Protein AF-A0A9N7MEN6-F1 (afdb_monomer_lite)

Sequence (117 aa):
LKISLDWLGGDRMEYRRLAAVLILKEMAENASTVFNVHVPEFVEAIWVALRDPKLNIRERAVEALRACLWVIEKRETRWRVQWYYRMFEATQDGLGRNAPIHCIHGSLLAVGELLRW

Organism: Striga hermonthica (NCBI:txid68872)

Radius of gyration: 13.2 Å; chains: 1; bounding box: 37×30×35 Å

Secondary structure (DSSP, 8-state):
-HHHHHHHHSS--HHHHHHHHHHHHHHHHH-HHHHGGGHHHHHHHHHHHHT-SSHHHHHHHHHHHHHHHHHHHHS--TTHHHHHHHHHHHHHHTTSTT--HHHHHHHHHHHHHHTT-

Structure (mmCIF, N/CA/C/O backbone):
data_AF-A0A9N7MEN6-F1
#
_entry.id   AF-A0A9N7MEN6-F1
#
loop_
_atom_site.group_PDB
_atom_site.id
_atom_site.type_symbol
_atom_site.label_atom_id
_atom_site.label_alt_id
_atom_site.label_comp_id
_atom_site.label_asym_id
_atom_site.label_entity_id
_atom_site.label_seq_id
_atom_site.pdbx_PDB_ins_code
_atom_site.Cartn_x
_atom_site.Cartn_y
_atom_site.Cartn_z
_atom_site.occupancy
_atom_site.B_iso_or_equiv
_atom_site.auth_seq_id
_atom_site.auth_comp_id
_atom_site.auth_asym_id
_atom_site.auth_atom_id
_atom_site.pdbx_PDB_model_num
ATOM 1 N N . LEU A 1 1 ? -9.580 -9.604 2.840 1.00 87.44 1 LEU A N 1
ATOM 2 C CA . LEU A 1 1 ? -8.338 -9.105 3.476 1.00 87.44 1 LEU A CA 1
ATOM 3 C C . LEU A 1 1 ? -7.204 -10.099 3.314 1.00 87.44 1 LEU A C 1
ATOM 5 O O . LEU A 1 1 ? -6.394 -9.855 2.438 1.00 87.44 1 LEU A O 1
ATOM 9 N N . LYS A 1 2 ? -7.199 -11.237 4.022 1.00 91.06 2 LYS A N 1
ATOM 10 C CA . LYS A 1 2 ? -6.120 -12.240 3.917 1.00 91.06 2 LYS A CA 1
ATOM 11 C C . LYS A 1 2 ? -5.803 -12.681 2.479 1.00 91.06 2 LYS A C 1
ATOM 13 O O . LYS A 1 2 ? -4.700 -12.458 2.020 1.00 91.06 2 LYS A O 1
ATOM 18 N N . ILE A 1 3 ? -6.810 -13.120 1.715 1.00 93.56 3 ILE A N 1
ATOM 19 C CA . ILE A 1 3 ? -6.638 -13.479 0.290 1.00 93.56 3 ILE A CA 1
ATOM 20 C C . ILE A 1 3 ? -6.038 -12.327 -0.540 1.00 93.56 3 ILE A C 1
ATOM 22 O O . ILE A 1 3 ? -5.209 -12.549 -1.415 1.00 93.56 3 ILE A O 1
ATOM 26 N N . SER A 1 4 ? -6.462 -11.087 -0.284 1.00 92.88 4 SER A N 1
ATOM 27 C CA . SER A 1 4 ? -5.959 -9.910 -1.001 1.00 92.88 4 SER A CA 1
ATOM 28 C C . SER A 1 4 ? -4.494 -9.626 -0.661 1.00 92.88 4 SER A C 1
ATOM 30 O O . SER A 1 4 ? -3.731 -9.261 -1.547 1.00 92.88 4 SER A O 1
ATOM 32 N N . LEU A 1 5 ? -4.096 -9.814 0.600 1.00 94.38 5 LEU A N 1
ATOM 33 C CA . LEU A 1 5 ? -2.707 -9.684 1.051 1.00 94.38 5 LEU A CA 1
ATOM 34 C 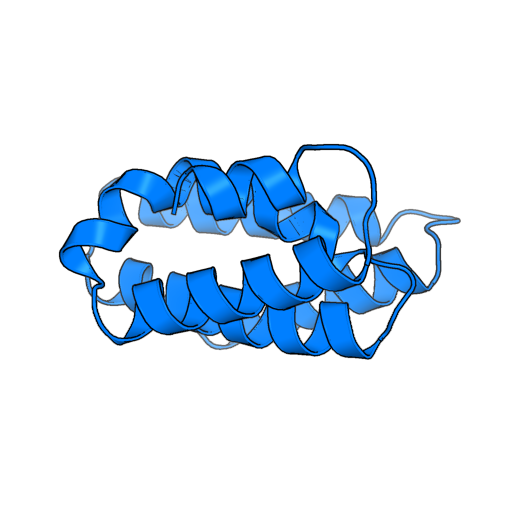C . LEU A 1 5 ? -1.843 -10.817 0.476 1.00 94.38 5 LEU A C 1
ATOM 36 O O . LEU A 1 5 ? -0.775 -10.547 -0.070 1.00 94.38 5 LEU A O 1
ATOM 40 N N . ASP A 1 6 ? -2.361 -12.047 0.446 1.00 94.06 6 ASP A N 1
ATOM 41 C CA . ASP A 1 6 ? -1.711 -13.194 -0.199 1.00 94.06 6 ASP A CA 1
ATOM 42 C C . ASP A 1 6 ? -1.491 -12.948 -1.704 1.00 94.06 6 ASP A C 1
ATOM 44 O O . ASP A 1 6 ? -0.447 -13.291 -2.255 1.00 94.06 6 ASP A O 1
ATOM 48 N N . TRP A 1 7 ? -2.442 -12.304 -2.391 1.00 95.12 7 TRP A N 1
ATOM 49 C CA . TRP A 1 7 ? -2.288 -11.917 -3.800 1.00 95.12 7 TRP A CA 1
ATOM 50 C C . TRP A 1 7 ? -1.209 -10.857 -4.043 1.00 95.12 7 TRP A C 1
ATOM 52 O O . TRP A 1 7 ? -0.698 -10.774 -5.162 1.00 95.12 7 TRP A O 1
ATOM 62 N N . LEU A 1 8 ? -0.862 -10.051 -3.037 1.00 92.88 8 LEU A N 1
ATOM 63 C CA . LEU A 1 8 ? 0.282 -9.143 -3.114 1.00 92.88 8 LEU A CA 1
ATOM 64 C C . LEU A 1 8 ? 1.601 -9.874 -2.839 1.00 92.88 8 LEU A C 1
ATOM 66 O O . LEU A 1 8 ? 2.583 -9.585 -3.515 1.00 92.88 8 LEU A O 1
ATOM 70 N N . GLY A 1 9 ? 1.622 -10.824 -1.898 1.00 86.56 9 GLY A N 1
ATOM 71 C CA . GLY A 1 9 ? 2.827 -11.579 -1.528 1.00 86.56 9 GLY A CA 1
ATOM 72 C C . GLY A 1 9 ? 3.189 -12.747 -2.456 1.00 86.56 9 GLY A C 1
ATOM 73 O O . GLY A 1 9 ? 4.337 -13.183 -2.462 1.00 86.56 9 GLY A O 1
ATOM 74 N N . GLY A 1 10 ? 2.231 -13.267 -3.226 1.00 86.31 10 GLY A N 1
ATOM 75 C CA . GLY A 1 10 ? 2.423 -14.408 -4.123 1.00 86.31 10 GLY A CA 1
ATOM 76 C C . GLY A 1 10 ? 2.933 -14.055 -5.525 1.00 86.31 10 GLY A C 1
ATOM 77 O O . GLY A 1 10 ? 3.346 -12.928 -5.818 1.00 86.31 10 GLY A O 1
ATOM 78 N N . ASP A 1 11 ? 2.859 -15.042 -6.424 1.00 88.00 11 ASP A N 1
ATOM 79 C CA . ASP A 1 11 ? 3.266 -14.888 -7.823 1.00 88.00 11 ASP A CA 1
ATOM 80 C C . ASP A 1 11 ? 2.566 -13.712 -8.508 1.00 88.00 11 ASP A C 1
ATOM 82 O O . ASP A 1 11 ? 1.362 -13.471 -8.347 1.00 88.00 11 ASP A O 1
ATOM 86 N N . ARG A 1 12 ? 3.329 -12.978 -9.327 1.00 89.06 12 ARG A N 1
ATOM 87 C CA . ARG A 1 12 ? 2.817 -11.798 -10.026 1.00 89.06 12 ARG A CA 1
ATOM 88 C C . ARG A 1 12 ? 1.732 -12.196 -11.023 1.00 89.06 12 ARG A C 1
ATOM 90 O O . ARG A 1 12 ? 2.015 -12.609 -12.144 1.00 89.06 12 ARG A O 1
ATOM 97 N N . MET A 1 13 ? 0.489 -11.920 -10.649 1.00 93.06 13 MET A N 1
ATOM 98 C CA . MET A 1 13 ? -0.661 -11.930 -11.546 1.00 93.06 13 MET A CA 1
ATOM 99 C C . MET A 1 13 ? -1.298 -10.541 -11.544 1.00 93.06 13 MET A C 1
ATOM 101 O O . MET A 1 13 ? -1.845 -10.099 -10.536 1.00 93.06 13 MET A O 1
ATOM 105 N N . GLU A 1 14 ? -1.208 -9.839 -12.674 1.00 90.75 14 GLU A N 1
ATOM 106 C CA . GLU A 1 14 ? -1.554 -8.413 -12.787 1.00 90.75 14 GLU A CA 1
ATOM 107 C C . GLU A 1 14 ? -2.982 -8.105 -12.313 1.00 90.75 14 GLU A C 1
ATOM 109 O O . GLU A 1 14 ? -3.189 -7.231 -11.472 1.00 90.75 14 GLU A O 1
ATOM 114 N N . TYR A 1 15 ? -3.960 -8.888 -12.775 1.00 94.12 15 TYR A N 1
ATOM 115 C CA . TYR A 1 15 ? -5.360 -8.731 -12.380 1.00 94.12 15 TYR A CA 1
ATOM 116 C C . TYR A 1 15 ? -5.584 -9.000 -10.885 1.00 94.12 15 TYR A C 1
ATOM 118 O O . TYR A 1 15 ? -6.421 -8.342 -10.271 1.00 94.12 15 TYR A O 1
ATOM 126 N N . ARG A 1 16 ? -4.818 -9.921 -10.275 1.00 96.06 16 ARG A N 1
ATOM 127 C CA . ARG A 1 16 ? -4.897 -10.192 -8.831 1.00 96.06 16 ARG A CA 1
ATOM 128 C C . ARG A 1 16 ? -4.333 -9.036 -8.023 1.00 96.06 16 ARG A C 1
ATOM 130 O O . ARG A 1 16 ? -4.961 -8.643 -7.049 1.00 96.06 16 ARG A O 1
ATOM 137 N N . ARG A 1 17 ? -3.201 -8.458 -8.440 1.00 95.69 17 ARG A N 1
ATOM 138 C CA . ARG A 1 17 ? -2.616 -7.279 -7.779 1.00 95.69 17 ARG A CA 1
ATOM 139 C C . ARG A 1 17 ? -3.551 -6.081 -7.846 1.00 95.69 17 ARG A C 1
ATOM 141 O O . ARG A 1 17 ? -3.780 -5.440 -6.826 1.00 95.69 17 ARG A O 1
ATOM 148 N N . LEU A 1 18 ? -4.133 -5.819 -9.018 1.00 96.75 18 LEU A N 1
ATOM 149 C CA . LEU A 1 18 ? -5.101 -4.738 -9.185 1.00 96.75 18 LEU A CA 1
ATOM 150 C C . LEU A 1 18 ? -6.358 -4.961 -8.329 1.00 96.75 18 LEU A C 1
ATOM 152 O O . LEU A 1 18 ? -6.775 -4.061 -7.606 1.00 96.75 18 LEU A O 1
ATOM 156 N N . ALA A 1 19 ? -6.936 -6.165 -8.360 1.00 97.50 19 ALA A N 1
ATOM 157 C CA . ALA A 1 19 ? -8.091 -6.497 -7.528 1.00 97.50 19 ALA A CA 1
ATOM 158 C C . ALA A 1 19 ? -7.763 -6.406 -6.029 1.00 97.50 19 ALA A C 1
ATOM 160 O O . ALA A 1 19 ? -8.564 -5.888 -5.256 1.00 97.50 19 ALA A O 1
ATOM 161 N N . ALA A 1 20 ? -6.577 -6.863 -5.618 1.00 97.81 20 ALA A N 1
ATOM 162 C CA . ALA A 1 20 ? -6.130 -6.809 -4.233 1.00 97.81 20 ALA A CA 1
ATOM 163 C C . ALA A 1 20 ? -6.100 -5.375 -3.702 1.00 97.81 20 ALA A C 1
ATOM 165 O O . ALA A 1 20 ? -6.694 -5.119 -2.658 1.00 97.81 20 ALA A O 1
ATOM 166 N N . VAL A 1 21 ? -5.468 -4.437 -4.417 1.00 98.06 21 VAL A N 1
ATOM 167 C CA . VAL A 1 21 ? -5.382 -3.043 -3.946 1.00 98.06 21 VAL A CA 1
ATOM 168 C C . VAL A 1 21 ? -6.745 -2.358 -3.896 1.00 98.06 21 VAL A C 1
ATOM 170 O O . VAL A 1 21 ? -7.005 -1.617 -2.953 1.00 98.06 21 VAL A O 1
ATOM 173 N N . LEU A 1 22 ? -7.647 -2.661 -4.836 1.00 98.25 22 LEU A N 1
ATOM 174 C CA . LEU A 1 22 ? -9.021 -2.149 -4.806 1.00 98.25 22 LEU A CA 1
ATOM 175 C C . LEU A 1 22 ? -9.795 -2.687 -3.597 1.00 98.25 22 LEU A C 1
ATOM 177 O O . LEU A 1 22 ? -10.385 -1.912 -2.855 1.00 98.25 22 LEU A O 1
ATOM 181 N N . ILE A 1 23 ? -9.739 -3.998 -3.344 1.00 98.19 23 ILE A N 1
ATOM 182 C CA . ILE A 1 23 ? -10.406 -4.606 -2.183 1.00 98.19 23 ILE A CA 1
ATOM 183 C C . ILE A 1 23 ? -9.838 -4.039 -0.878 1.00 98.19 23 ILE A C 1
ATOM 185 O O . ILE A 1 23 ? -10.594 -3.728 0.037 1.00 98.19 23 ILE A O 1
ATOM 189 N N . LEU A 1 24 ? -8.514 -3.905 -0.769 1.00 98.19 24 LEU A N 1
ATOM 190 C CA . LEU A 1 24 ? -7.871 -3.383 0.438 1.00 98.19 24 LEU A CA 1
ATOM 191 C C . LEU A 1 24 ? -8.265 -1.928 0.707 1.00 98.19 24 LEU A C 1
ATOM 193 O O . LEU A 1 24 ? -8.562 -1.604 1.855 1.00 98.19 24 LEU A O 1
ATOM 197 N N . LYS A 1 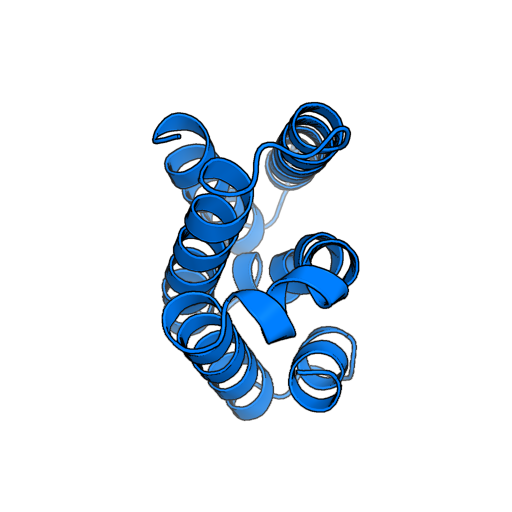25 ? -8.338 -1.091 -0.336 1.00 98.31 25 LYS A N 1
ATOM 198 C CA . LYS A 1 25 ? -8.854 0.279 -0.239 1.00 98.31 25 LYS A CA 1
ATOM 199 C C . LYS A 1 25 ? -10.287 0.292 0.300 1.00 98.31 25 LYS A C 1
ATOM 201 O O . LYS A 1 25 ? -10.532 0.889 1.343 1.00 98.31 25 LYS A O 1
ATOM 206 N N . GLU A 1 26 ? -11.208 -0.407 -0.365 1.00 98.12 26 GLU A N 1
ATOM 207 C CA . GLU A 1 26 ? -12.628 -0.402 0.016 1.00 98.12 26 GLU A CA 1
ATOM 208 C C . GLU A 1 26 ? -12.842 -0.934 1.438 1.00 98.12 26 GLU A C 1
ATOM 210 O O . GLU A 1 26 ? -13.694 -0.441 2.175 1.00 98.12 26 GLU A O 1
ATOM 215 N N . MET A 1 27 ? -12.043 -1.913 1.866 1.00 97.81 27 MET A N 1
ATOM 216 C CA . MET A 1 27 ? -12.096 -2.424 3.233 1.00 97.81 27 MET A CA 1
ATOM 217 C C . MET A 1 27 ? -11.548 -1.430 4.262 1.00 97.81 27 MET A C 1
ATOM 219 O O . MET A 1 27 ? -12.096 -1.347 5.362 1.00 97.81 27 MET A O 1
ATOM 223 N N . ALA A 1 28 ? -10.490 -0.684 3.938 1.00 96.81 28 ALA A N 1
ATOM 224 C CA . ALA A 1 28 ? -9.967 0.358 4.817 1.00 96.81 28 ALA A CA 1
ATOM 225 C C . ALA A 1 28 ? -10.985 1.498 4.999 1.00 96.81 28 ALA A C 1
ATOM 227 O O . ALA A 1 28 ? -11.208 1.943 6.126 1.00 96.81 28 ALA A O 1
ATOM 228 N N . GLU A 1 29 ? -11.652 1.913 3.917 1.00 96.94 29 GLU A N 1
ATOM 229 C CA . GLU A 1 29 ? -12.643 2.997 3.929 1.00 96.94 29 GLU A CA 1
ATOM 230 C C . GLU A 1 29 ? -13.951 2.583 4.620 1.00 96.94 29 GLU A C 1
ATOM 232 O O . GLU A 1 29 ? -14.431 3.281 5.515 1.00 96.94 29 GLU A O 1
ATOM 237 N N . ASN A 1 30 ? -14.508 1.424 4.256 1.00 97.06 30 ASN A N 1
ATOM 238 C CA . ASN A 1 30 ? -15.866 1.041 4.655 1.00 97.06 30 ASN A CA 1
ATOM 239 C C . ASN A 1 30 ? -15.917 0.096 5.865 1.00 97.06 30 ASN A C 1
ATOM 241 O O . ASN A 1 30 ? -16.946 -0.011 6.530 1.00 97.06 30 ASN A O 1
ATOM 245 N N . ALA A 1 31 ? -14.817 -0.590 6.182 1.00 96.12 31 ALA A N 1
ATOM 246 C CA . ALA A 1 31 ? -14.751 -1.588 7.249 1.00 96.12 31 ALA A CA 1
ATOM 247 C C . ALA A 1 31 ? -13.517 -1.392 8.151 1.00 96.12 31 ALA A C 1
ATOM 249 O O . ALA A 1 31 ? -12.877 -2.360 8.568 1.00 96.12 31 ALA A O 1
ATOM 250 N N . SER A 1 32 ? -13.197 -0.135 8.492 1.00 93.88 32 SER A N 1
ATOM 251 C CA . SER A 1 32 ? -11.956 0.250 9.190 1.00 93.88 32 SER A CA 1
ATOM 252 C C . SER A 1 32 ? -11.660 -0.536 10.476 1.00 93.88 32 SER A C 1
ATOM 254 O O . SER A 1 32 ? -10.501 -0.822 10.760 1.00 93.88 32 SER A O 1
ATOM 256 N N . THR A 1 33 ? -12.676 -0.935 11.253 1.00 92.75 33 THR A N 1
ATOM 257 C CA . THR A 1 33 ? -12.479 -1.746 12.473 1.00 92.75 33 THR A CA 1
ATOM 258 C C . THR A 1 33 ? -11.958 -3.144 12.153 1.00 92.75 33 THR A C 1
ATOM 260 O O . THR A 1 33 ? -11.060 -3.628 12.836 1.00 92.75 33 THR A O 1
ATOM 263 N N . VAL A 1 34 ? -12.484 -3.768 11.096 1.00 94.25 34 VAL A N 1
ATOM 264 C CA . VAL A 1 34 ? -12.030 -5.082 10.621 1.00 94.25 34 VAL A CA 1
ATOM 265 C C . VAL A 1 34 ? -10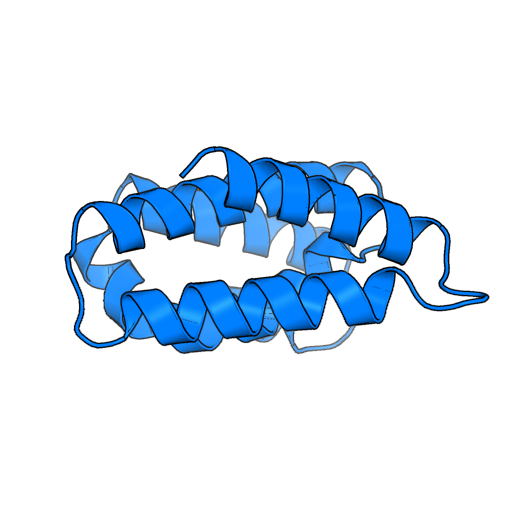.673 -4.953 9.935 1.00 94.25 34 VAL A C 1
ATOM 267 O O . VAL A 1 34 ? -9.813 -5.805 10.111 1.00 94.25 34 VAL A O 1
ATOM 270 N N . PHE A 1 35 ? -10.449 -3.873 9.186 1.00 95.31 35 PHE A N 1
ATOM 271 C CA . PHE A 1 35 ? -9.176 -3.624 8.516 1.00 95.31 35 PHE A CA 1
ATOM 272 C C . PHE A 1 35 ? -8.021 -3.391 9.500 1.00 95.31 35 PHE A C 1
ATOM 274 O O . PHE A 1 35 ? -6.914 -3.868 9.266 1.00 95.31 35 PHE A O 1
ATOM 281 N N . ASN A 1 36 ? -8.270 -2.703 10.620 1.00 91.56 36 ASN A N 1
ATOM 282 C CA . ASN A 1 36 ? -7.231 -2.246 11.546 1.00 91.56 36 ASN A CA 1
ATOM 283 C C . ASN A 1 36 ? -6.313 -3.368 12.067 1.00 91.56 36 ASN A C 1
ATOM 285 O O . ASN A 1 36 ? -5.125 -3.140 12.277 1.00 91.56 36 ASN A O 1
ATOM 289 N N . VAL A 1 37 ? -6.831 -4.588 12.248 1.00 92.31 37 VAL A N 1
ATOM 290 C CA . VAL A 1 37 ? -6.016 -5.730 12.713 1.00 92.31 37 VAL A CA 1
ATOM 291 C C . VAL A 1 37 ? -4.989 -6.195 11.672 1.00 92.31 37 VAL A C 1
ATOM 293 O O . VAL A 1 37 ? -4.003 -6.830 12.030 1.00 92.31 37 VAL A O 1
ATOM 296 N N . HIS A 1 38 ? -5.197 -5.850 10.399 1.00 93.50 38 HIS A N 1
ATOM 297 C CA . HIS A 1 38 ? -4.337 -6.206 9.269 1.00 93.50 38 HIS A CA 1
ATOM 298 C C . HIS A 1 38 ? -3.381 -5.083 8.852 1.00 93.50 38 HIS A C 1
ATOM 300 O O . HIS A 1 38 ? -2.593 -5.284 7.933 1.00 93.50 38 HIS A O 1
ATOM 306 N N . VAL A 1 39 ? -3.414 -3.917 9.506 1.00 92.06 39 VAL A N 1
ATOM 307 C CA . VAL A 1 39 ? -2.529 -2.784 9.177 1.00 92.06 39 VAL A CA 1
ATOM 308 C C . VAL A 1 39 ? -1.047 -3.184 9.130 1.00 92.06 39 VAL A C 1
ATOM 310 O O . VAL A 1 39 ? -0.396 -2.823 8.151 1.00 92.06 39 VAL A O 1
ATOM 313 N N . PRO A 1 40 ? -0.502 -3.963 10.091 1.00 90.81 40 PRO A N 1
ATOM 314 C CA . PRO A 1 40 ? 0.899 -4.375 10.025 1.00 90.81 40 PRO A CA 1
ATOM 315 C C . PRO A 1 40 ? 1.220 -5.185 8.764 1.00 90.81 40 PRO A C 1
ATOM 317 O O . PRO A 1 40 ? 2.209 -4.918 8.100 1.00 90.81 40 PRO A O 1
ATOM 320 N N . GLU A 1 41 ? 0.363 -6.139 8.403 1.00 93.50 41 GLU A N 1
ATOM 321 C CA . GLU A 1 41 ? 0.540 -6.986 7.218 1.00 93.50 41 GLU A CA 1
ATOM 322 C C . GLU A 1 41 ? 0.379 -6.180 5.919 1.00 93.50 41 GLU A C 1
ATOM 324 O O . GLU A 1 41 ? 1.137 -6.352 4.966 1.00 93.50 41 GLU A O 1
ATOM 329 N N . PHE A 1 42 ? -0.574 -5.245 5.897 1.00 94.81 42 PHE A N 1
ATOM 330 C CA . PHE A 1 42 ? -0.799 -4.343 4.773 1.00 94.81 42 PHE A CA 1
ATOM 331 C C . PHE A 1 42 ? 0.407 -3.442 4.496 1.00 94.81 42 PHE A C 1
ATOM 333 O O . PHE A 1 42 ? 0.808 -3.311 3.341 1.00 94.81 42 PHE A O 1
ATOM 340 N N . VAL A 1 43 ? 0.974 -2.827 5.539 1.00 92.50 43 VAL A N 1
ATOM 341 C CA . VAL A 1 43 ? 2.117 -1.902 5.447 1.00 92.50 43 VAL A CA 1
ATOM 342 C C . VAL A 1 43 ? 3.329 -2.568 4.795 1.00 92.50 43 VAL A C 1
ATOM 344 O O . VAL A 1 43 ? 4.010 -1.937 3.993 1.00 92.50 43 VAL A O 1
ATOM 347 N N . GLU A 1 44 ? 3.556 -3.852 5.067 1.00 92.25 44 GLU A N 1
ATOM 348 C CA . GLU A 1 44 ? 4.633 -4.616 4.433 1.00 92.25 44 GLU A CA 1
ATOM 349 C C . GLU A 1 44 ? 4.264 -5.024 2.990 1.00 92.25 44 GLU A C 1
ATOM 351 O O . GLU A 1 44 ? 5.061 -4.871 2.062 1.00 92.25 44 GLU A O 1
ATOM 356 N N . ALA A 1 45 ? 3.033 -5.498 2.760 1.00 95.44 45 ALA A N 1
ATOM 357 C CA . ALA A 1 45 ? 2.618 -6.050 1.466 1.00 95.44 45 ALA A CA 1
ATOM 358 C C . ALA A 1 45 ? 2.384 -4.992 0.368 1.00 95.44 45 ALA A C 1
ATOM 360 O O . ALA A 1 45 ? 2.598 -5.263 -0.819 1.00 95.44 45 ALA A O 1
ATOM 361 N N . ILE A 1 46 ? 1.938 -3.782 0.727 1.00 96.44 46 ILE A N 1
ATOM 362 C CA . ILE A 1 46 ? 1.518 -2.750 -0.239 1.00 96.44 46 ILE A CA 1
ATOM 363 C C . ILE A 1 46 ? 2.658 -2.291 -1.159 1.00 96.44 46 ILE A C 1
ATOM 365 O O . ILE A 1 46 ? 2.418 -1.907 -2.308 1.00 96.44 46 ILE A O 1
ATOM 369 N N . TRP A 1 47 ? 3.909 -2.405 -0.704 1.00 95.56 47 TRP A N 1
ATOM 370 C CA . TRP A 1 47 ? 5.099 -2.058 -1.482 1.00 95.56 47 TRP A CA 1
ATOM 371 C C . TRP A 1 47 ? 5.228 -2.850 -2.779 1.00 95.56 47 TRP A C 1
ATOM 373 O O . TRP A 1 47 ? 5.732 -2.316 -3.768 1.00 95.56 47 TRP A O 1
ATOM 383 N N . VAL A 1 48 ? 4.712 -4.082 -2.818 1.00 95.56 48 VAL A N 1
ATOM 384 C CA . VAL A 1 48 ? 4.700 -4.892 -4.042 1.00 95.56 48 VAL A CA 1
ATOM 385 C C . VAL A 1 48 ? 3.865 -4.224 -5.136 1.00 95.56 48 VAL A C 1
ATOM 387 O O . VAL A 1 48 ? 4.263 -4.218 -6.302 1.00 95.56 48 VAL A O 1
ATOM 390 N N . ALA A 1 49 ? 2.724 -3.633 -4.774 1.00 97.25 49 ALA A N 1
ATOM 391 C CA . ALA A 1 49 ? 1.856 -2.944 -5.722 1.00 97.25 49 ALA A CA 1
ATOM 392 C C . ALA A 1 49 ? 2.338 -1.518 -6.027 1.00 97.25 49 ALA A C 1
ATOM 394 O O . ALA A 1 49 ? 2.285 -1.097 -7.181 1.00 97.25 49 ALA A O 1
ATOM 395 N N . LEU A 1 50 ? 2.868 -0.795 -5.034 1.00 97.31 50 LEU A N 1
ATOM 396 C CA . LEU A 1 50 ? 3.454 0.542 -5.230 1.00 97.31 50 LEU A CA 1
ATOM 397 C C . LEU A 1 50 ? 4.652 0.519 -6.185 1.00 97.31 50 LEU A C 1
ATOM 399 O O . LEU A 1 50 ? 4.904 1.499 -6.883 1.00 97.31 50 LEU A O 1
ATOM 403 N N . ARG A 1 51 ? 5.368 -0.605 -6.250 1.00 95.62 51 ARG A N 1
ATOM 404 C CA . ARG A 1 51 ? 6.519 -0.815 -7.131 1.00 95.62 51 ARG A CA 1
ATOM 405 C C . ARG A 1 51 ? 6.180 -1.693 -8.343 1.00 95.62 51 ARG A C 1
ATOM 407 O O . ARG A 1 51 ? 7.088 -2.204 -8.989 1.00 95.62 51 ARG A O 1
ATOM 414 N N . ASP A 1 52 ? 4.903 -1.885 -8.688 1.00 96.81 52 ASP A N 1
ATOM 415 C CA . ASP A 1 52 ? 4.557 -2.669 -9.881 1.00 96.81 52 ASP A CA 1
ATOM 416 C C . ASP A 1 52 ? 5.008 -1.945 -11.170 1.00 96.81 52 ASP A C 1
ATOM 418 O O . ASP A 1 52 ? 4.877 -0.721 -11.271 1.00 96.81 52 ASP A O 1
ATOM 422 N N . PRO A 1 53 ? 5.499 -2.664 -12.197 1.00 95.88 53 PRO A N 1
ATOM 423 C CA . PRO A 1 53 ? 5.826 -2.061 -13.489 1.00 95.88 53 PRO A CA 1
ATOM 424 C C . PRO A 1 53 ? 4.657 -1.315 -14.153 1.00 95.88 53 PRO A C 1
ATOM 426 O O . PRO A 1 53 ? 4.883 -0.411 -14.959 1.00 95.88 53 PRO A O 1
ATOM 429 N N . LYS A 1 54 ? 3.405 -1.676 -13.843 1.00 96.94 54 LYS A N 1
ATOM 430 C CA . LYS A 1 54 ? 2.213 -1.039 -14.408 1.00 96.94 54 LYS A CA 1
ATOM 431 C C . LYS A 1 54 ? 1.792 0.192 -13.607 1.00 96.94 54 LYS A C 1
ATOM 433 O O . LYS A 1 54 ? 1.569 0.137 -12.402 1.00 96.94 54 LYS A O 1
ATOM 438 N N . LEU A 1 55 ? 1.625 1.318 -14.303 1.00 96.56 55 LEU A N 1
ATOM 439 C CA . LEU A 1 55 ? 1.218 2.591 -13.698 1.00 96.56 55 LEU A CA 1
ATOM 440 C C . LEU A 1 55 ? -0.144 2.510 -12.993 1.00 96.56 55 LEU A C 1
ATOM 442 O O . LEU A 1 55 ? -0.245 2.941 -11.850 1.00 96.56 55 LEU A O 1
ATOM 446 N N . ASN A 1 56 ? -1.150 1.909 -13.631 1.00 97.50 56 ASN A N 1
ATOM 447 C CA . ASN A 1 56 ? -2.500 1.805 -13.070 1.00 97.50 56 ASN A CA 1
ATOM 448 C C . ASN A 1 56 ? -2.522 1.090 -11.706 1.00 97.50 56 ASN A C 1
ATOM 450 O O . ASN A 1 56 ? -3.217 1.535 -10.799 1.00 97.50 56 ASN A O 1
ATOM 454 N N . ILE A 1 57 ? -1.743 0.017 -11.528 1.00 98.00 57 ILE A N 1
ATOM 455 C CA . ILE A 1 57 ? -1.640 -0.692 -10.244 1.00 98.00 57 ILE A CA 1
ATOM 456 C C . ILE A 1 57 ? -1.031 0.223 -9.187 1.00 98.00 57 ILE A C 1
ATOM 458 O O . ILE A 1 57 ? -1.557 0.295 -8.080 1.00 98.00 57 ILE A O 1
ATOM 462 N N . ARG A 1 58 ? 0.028 0.961 -9.534 1.00 97.88 58 ARG A N 1
ATOM 463 C CA . ARG A 1 58 ? 0.680 1.891 -8.605 1.00 97.88 58 ARG A CA 1
ATOM 464 C C . ARG A 1 58 ? -0.259 3.003 -8.155 1.00 97.88 58 ARG A C 1
ATOM 466 O O . ARG A 1 58 ? -0.346 3.265 -6.964 1.00 97.88 58 ARG A O 1
ATOM 473 N N . GLU A 1 59 ? -1.007 3.609 -9.071 1.00 97.56 59 GLU A N 1
ATOM 474 C CA . GLU A 1 59 ? -1.988 4.651 -8.737 1.00 97.56 59 GLU A CA 1
ATOM 475 C C . GLU A 1 59 ? -3.079 4.130 -7.792 1.00 97.56 59 GLU A C 1
ATOM 477 O O . GLU A 1 59 ? -3.401 4.777 -6.797 1.00 97.56 59 GLU A O 1
ATOM 482 N N . ARG A 1 60 ? -3.608 2.925 -8.046 1.00 98.31 60 ARG A N 1
ATOM 483 C CA . ARG A 1 60 ? -4.601 2.307 -7.151 1.00 98.31 60 ARG A CA 1
ATOM 484 C C . ARG A 1 60 ? -3.998 1.893 -5.806 1.00 98.31 60 ARG A C 1
ATOM 486 O O . ARG A 1 60 ? -4.672 1.993 -4.786 1.00 98.31 60 ARG A O 1
ATOM 493 N N . ALA A 1 61 ? -2.734 1.474 -5.781 1.00 98.19 61 ALA A N 1
ATOM 494 C CA . ALA A 1 61 ? -2.019 1.164 -4.545 1.00 98.19 61 ALA A CA 1
ATOM 495 C C . ALA A 1 61 ? -1.847 2.404 -3.656 1.00 98.19 61 ALA A C 1
ATOM 497 O O . ALA A 1 61 ? -1.977 2.306 -2.439 1.00 98.19 61 ALA A O 1
ATOM 498 N N . VAL A 1 62 ? -1.620 3.576 -4.253 1.00 97.81 62 VAL A N 1
ATOM 499 C CA . VAL A 1 62 ? -1.546 4.854 -3.529 1.00 97.81 62 VAL A CA 1
ATOM 500 C C . VAL A 1 62 ? -2.886 5.229 -2.905 1.00 97.81 62 VAL A C 1
ATOM 502 O O . VAL A 1 62 ? -2.919 5.678 -1.763 1.00 97.81 62 VAL A O 1
ATOM 505 N N . GLU A 1 63 ? -3.999 5.009 -3.607 1.00 98.25 63 GLU A N 1
ATOM 506 C CA . GLU A 1 63 ? -5.332 5.212 -3.023 1.00 98.25 63 GLU A CA 1
ATOM 507 C C . GLU A 1 63 ? -5.574 4.283 -1.825 1.00 98.25 63 GLU A C 1
ATOM 509 O O . GLU A 1 63 ? -6.058 4.735 -0.788 1.00 98.25 63 GLU A O 1
ATOM 514 N N . ALA A 1 64 ? -5.181 3.009 -1.933 1.00 98.25 64 ALA A N 1
ATOM 515 C CA . ALA A 1 64 ? -5.265 2.064 -0.821 1.00 98.25 64 ALA A CA 1
ATOM 516 C C . ALA A 1 64 ? -4.379 2.484 0.364 1.00 98.25 64 ALA A C 1
ATOM 518 O O . ALA A 1 64 ? -4.804 2.406 1.517 1.00 98.25 64 ALA A O 1
ATOM 519 N N . LEU A 1 65 ? -3.161 2.966 0.089 1.00 97.06 65 LEU A N 1
ATOM 520 C CA . LEU A 1 65 ? -2.260 3.495 1.109 1.00 97.06 65 LEU A CA 1
ATOM 521 C C . LEU A 1 65 ? -2.879 4.701 1.826 1.00 97.06 65 LEU A C 1
ATOM 523 O O . LEU A 1 65 ? -2.888 4.735 3.053 1.00 97.06 65 LEU A O 1
ATOM 527 N N . ARG A 1 66 ? -3.446 5.656 1.083 1.00 96.38 66 ARG A N 1
ATOM 528 C CA . ARG A 1 66 ? -4.125 6.826 1.657 1.00 96.38 66 ARG A CA 1
ATOM 529 C C . ARG A 1 66 ? -5.259 6.419 2.593 1.00 96.38 66 ARG A C 1
ATOM 531 O O . ARG A 1 66 ? -5.344 6.934 3.705 1.00 96.38 66 ARG A O 1
ATOM 538 N N . ALA A 1 67 ? -6.098 5.475 2.166 1.00 96.50 67 ALA A N 1
ATOM 539 C CA . ALA A 1 67 ? -7.180 4.954 2.993 1.00 96.50 67 ALA A CA 1
ATOM 540 C C . ALA A 1 67 ? -6.653 4.307 4.287 1.00 96.50 67 ALA A C 1
ATOM 542 O O . ALA A 1 67 ? -7.210 4.527 5.360 1.00 96.50 67 ALA A O 1
ATOM 543 N N . CYS A 1 68 ? -5.547 3.559 4.214 1.00 94.62 68 CYS A N 1
ATOM 544 C CA . CYS A 1 68 ? -4.895 2.983 5.390 1.00 94.62 68 CYS A CA 1
ATOM 545 C C . CYS A 1 68 ? -4.344 4.059 6.345 1.00 94.62 68 CYS A C 1
ATOM 547 O O . CYS A 1 68 ? -4.584 3.982 7.550 1.00 94.62 68 CYS A O 1
ATOM 549 N N . LEU A 1 69 ? -3.664 5.087 5.825 1.00 92.44 69 LEU A N 1
ATOM 550 C CA . LEU A 1 69 ? -3.123 6.184 6.638 1.00 92.44 69 LEU A CA 1
ATOM 551 C C . LEU A 1 69 ? -4.231 6.930 7.392 1.00 92.44 69 LEU A C 1
ATOM 553 O O . LEU A 1 69 ? -4.085 7.175 8.585 1.00 92.44 69 LEU A O 1
ATOM 557 N N . TRP A 1 70 ? -5.382 7.162 6.759 1.00 92.31 70 TRP A N 1
ATOM 558 C CA . TRP A 1 70 ? -6.559 7.736 7.424 1.00 92.31 70 TRP A CA 1
ATOM 559 C C . TRP A 1 70 ? -7.084 6.872 8.583 1.00 92.31 70 TRP A C 1
ATOM 561 O O . TRP A 1 70 ? -7.511 7.389 9.619 1.00 92.31 70 TRP A O 1
ATOM 571 N N . VAL A 1 71 ? -7.048 5.540 8.444 1.00 91.56 71 VAL A N 1
ATOM 572 C CA . VAL A 1 71 ? -7.415 4.618 9.535 1.00 91.56 71 VAL A CA 1
ATOM 573 C C . VAL A 1 71 ? -6.425 4.725 10.697 1.00 91.56 71 VAL A C 1
ATOM 575 O O . VAL A 1 71 ? -6.858 4.749 11.852 1.00 91.56 71 VAL A O 1
ATOM 578 N N . ILE A 1 72 ? -5.124 4.805 10.400 1.00 89.50 72 ILE A N 1
ATOM 579 C CA . ILE A 1 72 ? -4.054 4.951 11.397 1.00 89.50 72 ILE A CA 1
ATOM 580 C C . ILE A 1 72 ? -4.150 6.298 12.117 1.00 89.50 72 ILE A C 1
ATOM 582 O O . ILE A 1 72 ? -3.987 6.354 13.332 1.00 89.50 72 ILE A O 1
ATOM 586 N N . GLU A 1 73 ? -4.413 7.381 11.392 1.00 87.25 73 GLU A N 1
ATOM 587 C CA . GLU A 1 73 ? -4.494 8.728 11.955 1.00 87.25 73 GLU A CA 1
ATOM 588 C C . GLU A 1 73 ? -5.638 8.840 12.971 1.00 87.25 73 GLU A C 1
ATOM 590 O O . GLU A 1 73 ? -5.433 9.290 14.098 1.00 87.25 73 GLU A O 1
ATOM 595 N N . LYS A 1 74 ? -6.832 8.350 12.608 1.00 85.94 74 LYS A N 1
ATOM 596 C CA . LYS A 1 74 ? -8.024 8.382 13.473 1.00 85.94 74 LYS A CA 1
ATOM 597 C C . LYS A 1 74 ? -7.911 7.520 14.720 1.00 85.94 74 LYS A C 1
ATOM 599 O O . LYS A 1 74 ? -8.625 7.741 15.697 1.00 85.94 74 LYS A O 1
ATOM 604 N N . ARG A 1 75 ? -7.087 6.480 14.665 1.00 76.75 75 ARG A N 1
ATOM 605 C CA . ARG A 1 75 ? -6.896 5.531 15.756 1.00 76.75 75 ARG A CA 1
ATOM 606 C C . ARG A 1 75 ? -5.519 5.809 16.315 1.00 76.75 75 ARG A C 1
ATOM 608 O O . ARG A 1 75 ? -4.558 5.177 15.903 1.00 76.75 75 ARG A O 1
ATOM 615 N N . GLU A 1 76 ? -5.422 6.777 17.222 1.00 65.75 76 GLU A N 1
ATOM 616 C CA . GLU A 1 76 ? -4.167 7.126 17.885 1.00 65.75 76 GLU A CA 1
ATOM 617 C C . GLU A 1 76 ? -3.584 5.883 18.580 1.00 65.75 76 GLU A C 1
ATOM 619 O O . GLU A 1 76 ? -3.959 5.503 19.689 1.00 65.75 76 GLU A O 1
ATOM 624 N N . THR A 1 77 ? -2.721 5.165 17.862 1.00 67.56 77 THR A N 1
ATOM 625 C CA . THR A 1 77 ? -2.134 3.915 18.325 1.00 67.56 77 THR A CA 1
ATOM 626 C C . THR A 1 77 ? -0.753 4.194 18.885 1.00 67.56 77 THR A C 1
ATOM 628 O O . THR A 1 77 ? 0.008 5.010 18.360 1.00 67.56 77 THR A O 1
ATOM 631 N N . ARG A 1 78 ? -0.369 3.421 19.904 1.00 72.88 78 ARG A N 1
ATOM 632 C CA . ARG A 1 78 ? 1.002 3.396 20.434 1.00 72.88 78 ARG A CA 1
ATOM 633 C C . ARG A 1 78 ? 2.064 3.191 19.340 1.00 72.88 78 ARG A C 1
ATOM 635 O O . ARG A 1 78 ? 3.207 3.596 19.513 1.00 72.88 78 ARG A O 1
ATOM 642 N N . TRP A 1 79 ? 1.685 2.569 18.225 1.00 76.81 79 T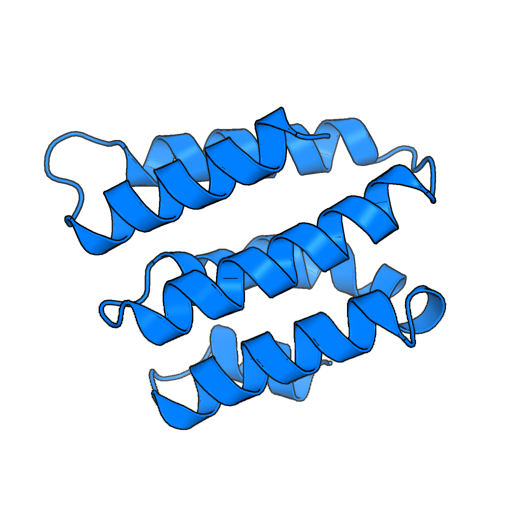RP A N 1
ATOM 643 C CA . TRP A 1 79 ? 2.576 2.174 17.137 1.00 76.81 79 TRP A CA 1
ATOM 644 C C . TRP A 1 79 ? 2.575 3.132 15.944 1.00 76.81 79 TRP A C 1
ATOM 646 O O . TRP A 1 79 ? 3.340 2.902 15.011 1.00 76.81 79 TRP A O 1
ATOM 656 N N . ARG A 1 80 ? 1.791 4.223 15.979 1.00 79.19 80 ARG A N 1
ATOM 657 C CA . ARG A 1 80 ? 1.693 5.196 14.879 1.00 79.19 80 ARG A CA 1
ATOM 658 C C . ARG A 1 80 ? 3.073 5.641 14.403 1.00 79.19 80 ARG A C 1
ATOM 660 O O . ARG A 1 80 ? 3.414 5.439 13.246 1.00 79.19 80 ARG A O 1
ATOM 667 N N . VAL A 1 81 ? 3.897 6.159 15.314 1.00 83.38 81 VAL A N 1
ATOM 668 C CA . VAL A 1 81 ? 5.252 6.643 14.990 1.00 83.38 81 VAL A CA 1
ATOM 669 C C . VAL A 1 81 ? 6.097 5.546 14.337 1.00 83.38 81 VAL A C 1
ATOM 671 O O . VAL A 1 81 ? 6.783 5.805 13.354 1.00 83.38 81 VAL A O 1
ATOM 674 N N . GLN A 1 82 ? 6.008 4.310 14.835 1.00 84.06 82 GLN A N 1
ATOM 675 C CA . GLN A 1 82 ? 6.769 3.194 14.279 1.00 84.06 82 GLN A CA 1
ATOM 676 C C . GLN A 1 82 ? 6.333 2.858 12.847 1.00 84.06 82 GLN A C 1
ATOM 678 O O . GLN A 1 82 ? 7.185 2.583 12.008 1.00 84.06 82 GLN A O 1
ATOM 683 N N . TRP A 1 83 ? 5.032 2.882 12.549 1.00 83.25 83 TRP A N 1
ATOM 684 C CA . TRP A 1 83 ? 4.535 2.600 11.201 1.00 83.25 83 TRP A CA 1
ATOM 685 C C . TRP A 1 83 ? 4.913 3.688 10.204 1.00 83.25 83 TRP A C 1
ATOM 687 O O . TRP A 1 83 ? 5.373 3.363 9.114 1.00 83.25 83 TRP A O 1
ATOM 697 N N . TYR A 1 84 ? 4.790 4.961 10.588 1.00 84.38 84 TYR A N 1
ATOM 698 C CA . TYR A 1 84 ? 5.240 6.070 9.745 1.00 84.38 84 TYR A CA 1
ATOM 699 C C . TYR A 1 84 ? 6.741 5.983 9.468 1.00 84.38 84 TYR A C 1
ATOM 701 O O . TYR A 1 84 ? 7.157 6.157 8.326 1.00 84.38 84 TYR A O 1
ATOM 709 N N . TYR A 1 85 ? 7.544 5.651 10.484 1.00 86.81 85 TYR A N 1
ATOM 710 C CA . TYR A 1 85 ? 8.984 5.491 10.315 1.00 86.81 85 TYR A CA 1
ATOM 711 C C . TYR A 1 85 ? 9.332 4.338 9.368 1.00 86.81 85 TYR A C 1
ATOM 713 O O . TYR A 1 85 ? 10.061 4.559 8.409 1.00 86.81 85 TYR A O 1
ATOM 721 N N . ARG A 1 86 ? 8.738 3.147 9.547 1.00 86.81 86 ARG A N 1
ATOM 722 C CA . ARG A 1 86 ? 8.949 2.017 8.620 1.00 86.81 86 ARG A CA 1
ATOM 723 C C . ARG A 1 86 ? 8.541 2.350 7.191 1.00 86.81 86 ARG A C 1
ATOM 725 O O . ARG A 1 86 ? 9.242 2.007 6.247 1.00 86.81 86 ARG A O 1
ATOM 732 N N . MET A 1 87 ? 7.399 3.016 7.026 1.00 88.69 87 MET A N 1
ATOM 733 C CA . MET A 1 87 ? 6.940 3.441 5.708 1.00 88.69 87 MET A CA 1
ATOM 734 C C . MET A 1 87 ? 7.918 4.432 5.085 1.00 88.69 87 MET A C 1
ATOM 736 O O . MET A 1 87 ? 8.233 4.301 3.907 1.00 88.69 87 MET A O 1
ATOM 740 N N . PHE A 1 88 ? 8.438 5.378 5.866 1.00 90.19 88 PHE A N 1
ATOM 741 C CA . PHE A 1 88 ? 9.453 6.314 5.405 1.00 90.19 88 PHE A CA 1
ATOM 742 C C . PHE A 1 88 ? 10.753 5.601 5.010 1.00 90.19 88 PHE A C 1
ATOM 744 O O . PHE A 1 88 ? 11.227 5.819 3.898 1.00 90.19 88 PHE A O 1
ATOM 751 N N . GLU A 1 89 ? 11.288 4.699 5.832 1.00 91.19 89 GLU A N 1
ATOM 752 C CA . GLU A 1 89 ? 12.479 3.903 5.488 1.00 91.19 89 GLU A CA 1
ATOM 753 C C . GLU A 1 89 ? 12.280 3.134 4.173 1.00 91.19 89 GLU A C 1
ATOM 755 O O . GLU A 1 89 ? 13.095 3.228 3.254 1.00 91.19 89 GLU A O 1
ATOM 760 N N . ALA A 1 90 ? 11.131 2.476 4.009 1.00 89.50 90 ALA A N 1
ATOM 761 C CA . ALA A 1 90 ? 10.810 1.759 2.782 1.00 89.50 90 ALA A CA 1
ATOM 762 C C . ALA A 1 90 ? 10.686 2.686 1.555 1.00 89.50 90 ALA A C 1
ATOM 764 O O . ALA A 1 90 ? 10.926 2.248 0.424 1.00 89.50 90 ALA A O 1
ATOM 765 N N . THR A 1 91 ? 10.371 3.978 1.719 1.00 92.06 91 THR A N 1
ATOM 766 C CA . THR A 1 91 ? 10.463 4.916 0.588 1.00 92.06 91 THR A CA 1
ATOM 767 C C . THR A 1 91 ? 11.911 5.093 0.134 1.00 92.06 91 THR A C 1
ATOM 769 O O . THR A 1 91 ? 12.161 5.074 -1.075 1.00 92.06 91 THR A O 1
ATOM 772 N N . GLN A 1 92 ? 12.856 5.199 1.075 1.00 89.12 92 GLN A N 1
ATOM 773 C CA . GLN A 1 92 ? 14.276 5.444 0.812 1.00 89.12 92 GLN A CA 1
ATOM 774 C C . GLN A 1 92 ? 14.917 4.288 0.037 1.00 89.12 92 GLN A C 1
ATOM 776 O O . GLN A 1 92 ? 15.662 4.540 -0.911 1.00 89.12 92 GLN A O 1
ATOM 781 N N . ASP A 1 93 ? 14.538 3.043 0.338 1.00 88.00 93 ASP A N 1
ATOM 782 C CA . ASP A 1 93 ? 14.984 1.857 -0.408 1.00 88.00 93 ASP A CA 1
ATOM 783 C C . ASP A 1 93 ? 14.699 1.958 -1.914 1.00 88.00 93 ASP A C 1
ATOM 785 O O . ASP A 1 93 ? 15.520 1.582 -2.752 1.00 88.00 93 ASP A O 1
ATOM 789 N N . GLY A 1 94 ? 13.532 2.493 -2.286 1.00 86.25 94 GLY A N 1
ATOM 790 C CA . GLY A 1 94 ? 13.147 2.647 -3.692 1.00 86.25 94 GLY A CA 1
ATOM 791 C C . GLY A 1 94 ? 13.774 3.857 -4.393 1.00 86.25 94 GLY A C 1
ATOM 792 O O . GLY A 1 94 ? 13.600 3.998 -5.603 1.00 86.25 94 GLY A O 1
ATOM 793 N N . LEU A 1 95 ? 14.505 4.706 -3.662 1.00 89.19 95 LEU A N 1
ATOM 794 C CA . LEU A 1 95 ? 15.201 5.896 -4.171 1.00 89.19 95 LEU A CA 1
ATOM 795 C C . LEU A 1 95 ? 16.718 5.686 -4.321 1.00 89.19 95 LEU A C 1
ATOM 797 O O . LEU A 1 95 ? 17.451 6.630 -4.622 1.00 89.19 95 LEU A O 1
ATOM 801 N N . GLY A 1 96 ? 17.199 4.456 -4.124 1.00 87.75 96 GLY A N 1
ATOM 802 C CA . GLY A 1 96 ? 18.607 4.106 -4.274 1.00 87.75 96 GLY A CA 1
ATOM 803 C C . GLY A 1 96 ? 19.163 4.345 -5.685 1.00 87.75 96 GLY A C 1
ATOM 804 O O . GLY A 1 96 ? 18.447 4.391 -6.690 1.00 87.75 96 GLY A O 1
ATOM 805 N N . ARG A 1 97 ? 20.493 4.459 -5.778 1.00 83.31 97 ARG A N 1
ATOM 806 C CA . ARG A 1 97 ? 21.198 4.604 -7.060 1.00 83.31 97 ARG A CA 1
ATOM 807 C C . ARG A 1 97 ? 20.938 3.364 -7.927 1.00 83.31 97 ARG A C 1
ATOM 809 O O . ARG A 1 97 ? 21.147 2.246 -7.470 1.00 83.31 97 ARG A O 1
ATOM 816 N N . ASN A 1 98 ? 20.508 3.571 -9.173 1.00 88.88 98 ASN A N 1
ATOM 817 C CA . ASN A 1 98 ? 20.086 2.530 -10.127 1.00 88.88 98 ASN A CA 1
ATOM 818 C C . ASN A 1 98 ? 18.763 1.813 -9.791 1.00 88.88 98 ASN A C 1
ATOM 820 O O . ASN A 1 98 ? 18.475 0.772 -10.385 1.00 88.88 98 ASN A O 1
ATOM 824 N N . ALA A 1 99 ? 17.939 2.350 -8.885 1.00 91.38 99 ALA A N 1
ATOM 825 C CA . ALA A 1 99 ? 16.600 1.814 -8.673 1.00 91.38 99 ALA A CA 1
ATOM 826 C C . ALA A 1 99 ? 15.777 1.868 -9.980 1.00 91.38 99 ALA A C 1
ATOM 828 O O . ALA A 1 99 ? 15.851 2.853 -10.724 1.00 91.38 99 ALA A O 1
ATOM 829 N N . PRO A 1 100 ? 14.972 0.835 -10.285 1.00 94.81 100 PRO A N 1
ATOM 830 C CA . PRO A 1 100 ? 14.091 0.871 -11.442 1.00 94.81 100 PRO A CA 1
ATOM 831 C C . PRO A 1 100 ? 13.132 2.064 -11.382 1.00 94.81 100 PRO A C 1
ATOM 833 O O . PRO A 1 100 ? 12.616 2.403 -10.316 1.00 94.81 100 PRO A O 1
ATOM 836 N N . ILE A 1 101 ? 12.810 2.649 -12.540 1.00 95.38 101 ILE A N 1
ATOM 837 C CA . ILE A 1 101 ? 11.910 3.816 -12.648 1.00 95.38 101 ILE A CA 1
ATOM 838 C C . ILE A 1 101 ? 10.578 3.569 -11.926 1.00 95.38 101 ILE A C 1
ATOM 840 O O . ILE A 1 101 ? 10.027 4.472 -11.293 1.00 95.38 101 ILE A O 1
ATOM 844 N N . HIS A 1 102 ? 10.056 2.340 -11.996 1.00 95.50 102 HIS A N 1
ATOM 845 C CA . HIS A 1 102 ? 8.796 2.011 -11.343 1.00 95.50 102 HIS A CA 1
ATOM 846 C C . HIS A 1 102 ? 8.883 2.050 -9.812 1.00 95.50 102 HIS A C 1
ATOM 848 O O . HIS A 1 102 ? 7.933 2.521 -9.184 1.00 95.50 102 HIS A O 1
ATOM 854 N N . CYS A 1 103 ? 10.020 1.636 -9.241 1.00 95.94 103 CYS A N 1
ATOM 855 C CA . CYS A 1 103 ? 10.308 1.722 -7.811 1.00 95.94 103 CYS A CA 1
ATOM 856 C C . CYS A 1 103 ? 10.460 3.175 -7.361 1.00 95.94 103 CYS A C 1
ATOM 858 O O . CYS A 1 103 ? 9.816 3.562 -6.392 1.00 95.94 103 CYS A O 1
ATOM 860 N N . ILE A 1 104 ? 11.226 3.983 -8.104 1.00 96.62 104 ILE A N 1
ATOM 861 C CA . ILE A 1 104 ? 11.435 5.407 -7.795 1.00 96.62 104 ILE A CA 1
ATOM 862 C C . ILE A 1 104 ? 10.093 6.137 -7.754 1.00 96.62 104 ILE A C 1
ATOM 864 O O . ILE A 1 104 ? 9.748 6.772 -6.762 1.00 96.62 104 ILE A O 1
ATOM 868 N N . HIS A 1 105 ? 9.296 6.011 -8.814 1.00 96.69 105 HIS A N 1
ATOM 869 C CA . HIS A 1 105 ? 7.994 6.670 -8.883 1.00 96.69 105 HIS A CA 1
ATOM 870 C C . HIS A 1 105 ? 7.012 6.131 -7.830 1.00 96.69 105 HIS A C 1
ATOM 872 O O . HIS A 1 105 ? 6.273 6.913 -7.243 1.00 96.69 105 HIS A O 1
ATOM 878 N N . GLY A 1 106 ? 7.028 4.826 -7.536 1.00 96.81 106 GLY A N 1
ATOM 879 C CA . GLY A 1 106 ? 6.254 4.244 -6.435 1.00 96.81 106 GLY A CA 1
ATOM 880 C C . GLY A 1 106 ? 6.607 4.837 -5.069 1.00 96.81 106 GLY A C 1
ATOM 881 O O . GLY A 1 106 ? 5.717 5.239 -4.321 1.00 96.81 106 GLY A O 1
ATOM 882 N N . SER A 1 107 ? 7.904 4.954 -4.774 1.00 96.06 107 SER A N 1
ATOM 883 C CA . SER A 1 107 ? 8.404 5.587 -3.551 1.00 96.06 107 SER A CA 1
ATOM 884 C C . SER A 1 107 ? 8.019 7.060 -3.465 1.00 96.06 107 SER A C 1
ATOM 886 O O . SER A 1 107 ? 7.537 7.487 -2.423 1.00 96.06 107 SER A O 1
ATOM 888 N N . LEU A 1 108 ? 8.167 7.833 -4.545 1.00 96.00 108 LEU A N 1
ATOM 889 C CA . LEU A 1 108 ? 7.793 9.253 -4.557 1.00 96.00 108 LEU A CA 1
ATOM 890 C C . LEU A 1 108 ? 6.296 9.464 -4.308 1.00 96.00 108 LEU A C 1
ATOM 892 O O . LEU A 1 108 ? 5.920 10.379 -3.578 1.00 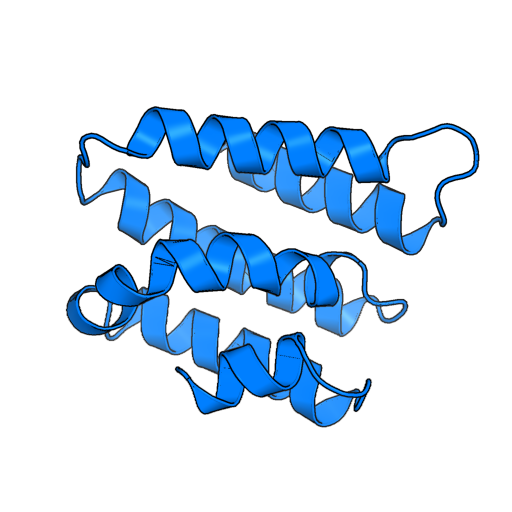96.00 108 LEU A O 1
ATOM 896 N N . LEU A 1 109 ? 5.442 8.603 -4.867 1.00 96.06 109 LEU A N 1
ATOM 897 C CA . LEU A 1 109 ? 4.009 8.646 -4.589 1.00 96.06 109 LEU A CA 1
ATOM 898 C C . LEU A 1 109 ? 3.705 8.353 -3.115 1.00 96.06 109 LEU A C 1
ATOM 900 O O . LEU A 1 109 ? 2.914 9.068 -2.505 1.00 96.06 109 LEU A O 1
ATOM 904 N N . ALA A 1 110 ? 4.354 7.339 -2.534 1.00 95.81 110 ALA A N 1
ATOM 905 C CA . ALA A 1 110 ? 4.189 7.001 -1.124 1.00 95.81 110 ALA A CA 1
ATOM 906 C C . ALA A 1 110 ? 4.677 8.130 -0.198 1.00 95.81 110 ALA A C 1
ATOM 908 O O . ALA A 1 110 ? 3.957 8.491 0.728 1.00 95.81 110 ALA A O 1
ATOM 909 N N . VAL A 1 111 ? 5.831 8.750 -0.486 1.00 94.88 111 VAL A N 1
ATOM 910 C CA . VAL A 1 111 ? 6.299 9.964 0.216 1.00 94.88 111 VAL A CA 1
ATOM 911 C C . VAL A 1 111 ? 5.249 11.070 0.129 1.00 94.88 111 VAL A C 1
ATOM 913 O O . VAL A 1 111 ? 4.940 11.707 1.131 1.00 94.88 111 VAL A O 1
ATOM 916 N N . GLY A 1 112 ? 4.670 11.278 -1.056 1.00 94.19 112 GLY A N 1
ATOM 917 C CA . GLY A 1 112 ? 3.621 12.270 -1.266 1.00 94.19 112 GLY A CA 1
ATOM 918 C C . GLY A 1 112 ? 2.378 12.041 -0.403 1.00 94.19 112 GLY A C 1
ATOM 919 O O . GLY A 1 112 ? 1.770 13.015 0.025 1.00 94.19 112 GLY A O 1
ATOM 920 N N . GLU A 1 113 ? 2.005 10.790 -0.119 1.00 93.75 113 GLU A N 1
ATOM 921 C CA . GLU A 1 113 ? 0.937 10.492 0.845 1.00 93.75 113 GLU A CA 1
ATOM 922 C C . GLU A 1 113 ? 1.402 10.690 2.289 1.00 93.75 113 GLU A C 1
ATOM 924 O O . GLU A 1 113 ? 0.678 11.305 3.059 1.00 93.75 113 GLU A O 1
ATOM 929 N N . LEU A 1 114 ? 2.602 10.230 2.656 1.00 91.38 114 LEU A N 1
ATOM 930 C CA . LEU A 1 114 ? 3.123 10.364 4.023 1.00 91.38 114 LEU A CA 1
ATOM 931 C C . LEU A 1 114 ? 3.277 11.823 4.466 1.00 91.38 114 LEU A C 1
ATOM 933 O O . LEU A 1 114 ? 3.148 12.095 5.646 1.00 91.38 114 LEU A O 1
ATOM 937 N N . LEU A 1 115 ? 3.550 12.752 3.545 1.00 90.12 115 LEU A N 1
ATOM 938 C CA . LEU A 1 115 ? 3.662 14.184 3.849 1.00 90.12 115 LEU A CA 1
ATOM 939 C C . LEU A 1 115 ? 2.308 14.900 3.985 1.00 90.12 115 LEU A C 1
ATOM 941 O O . LEU A 1 115 ? 2.279 16.057 4.400 1.00 90.12 115 LEU A O 1
ATOM 945 N N . ARG A 1 116 ? 1.197 14.267 3.588 1.00 88.12 116 ARG A N 1
ATOM 946 C CA . ARG A 1 116 ? -0.148 14.856 3.718 1.00 88.12 116 ARG A CA 1
ATOM 947 C C . ARG A 1 116 ? -0.784 14.628 5.087 1.00 88.12 116 ARG A C 1
ATOM 949 O O . ARG A 1 116 ? -1.787 15.282 5.363 1.00 88.12 116 ARG A O 1
ATOM 956 N N . TRP A 1 117 ? -0.234 13.719 5.886 1.00 75.88 117 TRP A N 1
ATOM 957 C CA . TRP A 1 117 ? -0.755 13.273 7.179 1.00 75.88 117 TRP A CA 1
ATOM 958 C C . TRP A 1 117 ? 0.308 13.457 8.259 1.00 75.88 117 TRP A C 1
ATOM 960 O O . TRP A 1 117 ? -0.060 13.803 9.399 1.00 75.88 117 TRP A O 1
#

InterPro domains:
  IPR011989 Armadillo-like helical [G3DSA:1.25.10.10] (1-111)
  IPR016024 Armadillo-type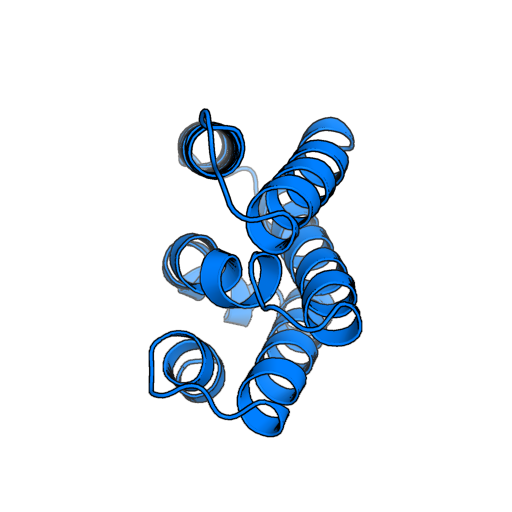 fold [SSF48371] (5-115)
  IPR050517 DNA Damage Response and Repair Kinase [PTHR11139] (3-116)

Foldseek 3Di:
DVQLLVLLVDDDDPVSLQVSLQVLLCCLQPVVVVSVVCLVSLLVRLLSQLLDPDPNSNVSSLSSLLSSLVSCVVPVDPCSVVSLVVLLVCLVVCVDDPRDPSSPNSSVSSVVSSVVD

pLDDT: mean 92.21, std 6.25, range [65.75, 98.31]